Protein AF-A0A0X3BIP8-F1 (afdb_monomer_lite)

Structure (mmCIF, N/CA/C/O backbone):
data_AF-A0A0X3BIP8-F1
#
_entry.id   AF-A0A0X3BIP8-F1
#
loop_
_atom_site.group_PDB
_atom_site.id
_atom_site.type_symbol
_atom_site.label_atom_id
_atom_site.label_alt_id
_atom_site.label_comp_id
_atom_site.label_asym_id
_atom_site.label_entity_id
_atom_site.label_seq_id
_atom_site.pdbx_PDB_ins_code
_atom_site.Cartn_x
_atom_site.Cartn_y
_atom_site.Cartn_z
_atom_site.occupancy
_atom_site.B_iso_or_equiv
_atom_site.auth_seq_id
_atom_site.auth_comp_id
_atom_site.auth_asym_id
_atom_site.auth_atom_id
_atom_site.pdbx_PDB_model_num
ATOM 1 N N . MET A 1 1 ? -16.393 10.210 21.677 1.00 42.66 1 MET A N 1
ATOM 2 C CA . MET A 1 1 ? -16.132 9.920 20.254 1.00 42.66 1 MET A CA 1
ATOM 3 C C . MET A 1 1 ? -16.321 8.426 20.062 1.00 42.66 1 MET A C 1
ATOM 5 O O . MET A 1 1 ? -15.813 7.704 20.917 1.00 42.66 1 MET A O 1
ATOM 9 N N . PRO A 1 2 ? -17.080 7.950 19.059 1.00 45.56 2 PRO A N 1
ATOM 10 C CA . PRO A 1 2 ? -17.056 6.527 18.728 1.00 45.56 2 PRO A CA 1
ATOM 11 C C . PRO A 1 2 ? -15.597 6.154 18.430 1.00 45.56 2 PRO A C 1
ATOM 13 O O . PRO A 1 2 ? -14.874 6.984 17.878 1.00 45.56 2 PRO A O 1
ATOM 16 N N . GLY A 1 3 ? -15.139 4.988 18.892 1.00 55.47 3 GLY A N 1
ATOM 17 C CA . GLY A 1 3 ? -13.741 4.577 18.739 1.00 55.47 3 GLY A CA 1
ATOM 18 C C . GLY A 1 3 ? -13.331 4.658 17.271 1.00 55.47 3 GLY A C 1
ATOM 19 O O . GLY A 1 3 ? -14.002 4.076 16.425 1.00 55.47 3 GLY A O 1
ATOM 20 N N . SER A 1 4 ? -12.292 5.433 16.964 1.00 56.25 4 SER A N 1
ATOM 21 C CA . SER A 1 4 ? -11.763 5.532 15.606 1.00 56.25 4 SER A CA 1
ATOM 22 C C . SER A 1 4 ? -11.276 4.153 15.172 1.00 56.25 4 SER A C 1
ATOM 24 O O . SER A 1 4 ? -10.391 3.586 15.816 1.00 56.25 4 SER A O 1
ATOM 26 N N . THR A 1 5 ? -11.862 3.613 14.112 1.00 79.00 5 THR A N 1
ATOM 27 C CA . THR A 1 5 ? -11.443 2.351 13.503 1.00 79.00 5 THR A CA 1
ATOM 28 C C . THR A 1 5 ? -10.118 2.555 12.767 1.00 79.00 5 THR A C 1
ATOM 30 O O . THR A 1 5 ? -9.891 3.590 12.135 1.00 79.00 5 THR A O 1
ATOM 33 N N . ASN A 1 6 ? -9.202 1.594 12.865 1.00 86.81 6 ASN A N 1
ATOM 34 C CA . ASN A 1 6 ? -7.900 1.696 12.202 1.00 86.81 6 ASN A CA 1
ATOM 35 C C . ASN A 1 6 ? -7.994 1.131 10.785 1.00 86.81 6 ASN A C 1
ATOM 37 O O . ASN A 1 6 ? -8.583 0.071 10.579 1.00 86.81 6 ASN A O 1
ATOM 41 N N . ALA A 1 7 ? -7.377 1.820 9.827 1.00 89.38 7 ALA A N 1
ATOM 42 C CA . ALA A 1 7 ? -7.203 1.315 8.472 1.00 89.38 7 ALA A CA 1
ATOM 43 C C . ALA A 1 7 ? -5.718 1.299 8.103 1.00 89.38 7 ALA A 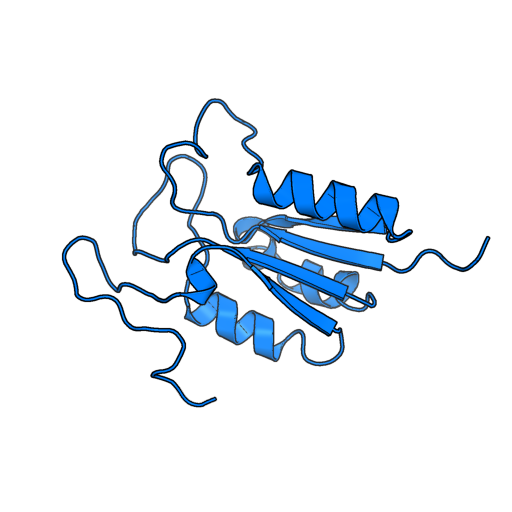C 1
ATOM 45 O O . ALA A 1 7 ? -4.985 2.200 8.497 1.00 89.38 7 ALA A O 1
ATOM 46 N N . LEU A 1 8 ? -5.266 0.311 7.336 1.00 90.94 8 LEU A N 1
ATOM 47 C CA . LEU A 1 8 ? -3.888 0.248 6.841 1.00 90.94 8 LEU A CA 1
ATOM 48 C C . LEU A 1 8 ? -3.868 0.340 5.318 1.00 90.94 8 LEU A C 1
ATOM 50 O O . LEU A 1 8 ? -4.507 -0.463 4.644 1.00 90.94 8 LEU A O 1
ATOM 54 N N . ILE A 1 9 ? -3.102 1.282 4.776 1.00 91.56 9 ILE A N 1
ATOM 55 C CA . ILE A 1 9 ? -2.826 1.369 3.344 1.00 91.56 9 ILE A CA 1
ATOM 56 C C . ILE A 1 9 ? -1.474 0.713 3.067 1.00 91.56 9 ILE A C 1
ATOM 58 O O . ILE A 1 9 ? -0.462 1.107 3.652 1.00 91.56 9 ILE A O 1
ATOM 62 N N . ILE A 1 10 ? -1.461 -0.266 2.164 1.00 90.50 10 ILE A N 1
ATOM 63 C CA . ILE A 1 10 ? -0.246 -0.912 1.663 1.00 90.50 10 ILE A CA 1
ATOM 64 C C . ILE A 1 10 ? 0.018 -0.394 0.248 1.00 90.50 10 ILE A C 1
ATOM 66 O O . ILE A 1 10 ? -0.726 -0.709 -0.684 1.00 90.50 10 ILE A O 1
ATOM 70 N N . ASP A 1 11 ? 1.079 0.391 0.081 1.00 88.94 11 ASP A N 1
ATOM 71 C CA . ASP A 1 11 ? 1.549 0.833 -1.232 1.00 88.94 11 ASP A CA 1
ATOM 72 C C . ASP A 1 11 ? 2.407 -0.265 -1.871 1.00 88.94 11 ASP A C 1
ATOM 74 O O . ASP A 1 11 ? 3.587 -0.437 -1.555 1.00 88.94 11 ASP A O 1
ATOM 78 N N . GLY A 1 12 ? 1.780 -1.045 -2.750 1.00 83.44 12 GLY A N 1
ATOM 79 C CA . GLY A 1 12 ? 2.415 -2.066 -3.585 1.00 83.44 12 GLY A CA 1
ATOM 80 C C . GLY A 1 12 ? 3.190 -1.497 -4.775 1.00 83.44 12 GLY A C 1
ATOM 81 O O . GLY A 1 12 ? 3.826 -2.265 -5.497 1.00 83.44 12 GLY A O 1
ATOM 82 N N . TYR A 1 13 ? 3.135 -0.174 -4.949 1.00 72.00 13 TYR A N 1
ATOM 83 C CA . TYR A 1 13 ? 3.518 0.627 -6.106 1.00 72.00 13 TYR A CA 1
ATOM 84 C C . TYR A 1 13 ? 2.748 0.337 -7.399 1.00 72.00 13 TYR A C 1
ATOM 86 O O . TYR A 1 13 ? 2.333 -0.785 -7.690 1.00 72.00 13 TYR A O 1
ATOM 94 N N . VAL A 1 14 ? 2.560 1.405 -8.185 1.00 69.00 14 VAL A N 1
ATOM 95 C CA . VAL A 1 14 ? 1.791 1.435 -9.436 1.00 69.00 14 VAL A CA 1
ATOM 96 C C . VAL A 1 14 ? 2.716 1.749 -10.610 1.00 69.00 14 VAL A C 1
ATOM 98 O O . VAL A 1 14 ? 3.360 2.796 -10.626 1.00 69.00 14 VAL A O 1
ATOM 101 N N . ASP A 1 15 ? 2.766 0.847 -11.592 1.00 59.75 15 ASP A N 1
ATOM 102 C CA . ASP A 1 15 ? 3.543 1.007 -12.825 1.00 59.75 15 ASP A CA 1
ATOM 103 C C . ASP A 1 15 ? 2.834 1.940 -13.822 1.00 59.75 15 ASP A C 1
ATOM 105 O O . ASP A 1 15 ? 2.286 1.512 -14.838 1.00 59.75 15 ASP A O 1
ATOM 109 N N . GLU A 1 16 ? 2.784 3.232 -13.492 1.00 62.00 16 GLU A N 1
ATOM 110 C CA . GLU A 1 16 ? 2.288 4.273 -14.392 1.00 62.00 16 GLU A CA 1
ATOM 111 C C . GLU A 1 16 ? 3.318 5.412 -14.510 1.00 62.00 16 GLU A C 1
ATOM 113 O O . GLU A 1 16 ? 3.758 5.958 -13.493 1.00 62.00 16 GLU A O 1
ATOM 118 N N . PRO A 1 17 ? 3.688 5.842 -15.734 1.00 52.97 17 PRO A N 1
ATOM 119 C CA . PRO A 1 17 ? 4.760 6.820 -15.962 1.00 52.97 17 PRO A CA 1
ATOM 120 C C . PRO A 1 17 ? 4.491 8.202 -15.343 1.00 52.97 17 PRO A C 1
ATOM 122 O O . PRO A 1 17 ? 5.425 8.964 -15.105 1.00 52.97 17 PRO A O 1
ATOM 125 N N . ALA A 1 18 ? 3.230 8.528 -15.044 1.00 54.81 18 ALA A N 1
ATOM 126 C CA . ALA A 1 18 ? 2.840 9.773 -14.378 1.00 54.81 18 ALA A CA 1
ATOM 127 C C . ALA A 1 18 ? 3.000 9.732 -12.843 1.00 54.81 18 ALA A C 1
ATOM 129 O O . ALA A 1 18 ? 2.883 10.765 -12.183 1.00 54.81 18 ALA A O 1
ATOM 130 N N . CYS A 1 19 ? 3.275 8.559 -12.266 1.00 52.84 19 CYS A N 1
ATOM 131 C CA . CYS A 1 19 ? 3.314 8.328 -10.823 1.00 52.84 19 CYS A CA 1
ATOM 132 C C . CYS A 1 19 ? 4.743 8.293 -10.229 1.00 52.84 19 CYS A C 1
ATOM 134 O O . CYS A 1 19 ? 4.883 7.915 -9.071 1.00 52.84 19 CYS A O 1
ATOM 136 N N . LEU A 1 20 ? 5.789 8.691 -10.980 1.00 50.75 20 LEU A N 1
ATOM 137 C CA . LEU A 1 20 ? 7.222 8.482 -10.649 1.00 50.75 20 LEU A CA 1
ATOM 138 C C . LEU A 1 20 ? 8.143 9.725 -10.753 1.00 50.75 20 LEU A C 1
ATOM 140 O O . LEU A 1 20 ? 9.314 9.611 -11.105 1.00 50.75 20 LEU A O 1
ATOM 144 N N . GLY A 1 21 ? 7.680 10.944 -10.509 1.00 51.50 21 GLY A N 1
ATOM 145 C CA . GLY A 1 21 ? 8.604 12.095 -10.471 1.00 51.50 21 GLY A CA 1
ATOM 146 C C . GLY A 1 21 ? 9.448 12.231 -9.171 1.00 51.50 21 GLY A C 1
ATOM 147 O O . GLY A 1 21 ? 9.761 11.260 -8.490 1.00 51.50 21 GLY A O 1
ATOM 148 N N . VAL A 1 22 ? 9.813 13.477 -8.814 1.00 38.78 22 VAL A N 1
ATOM 149 C CA . VAL A 1 22 ? 10.721 13.911 -7.709 1.00 38.78 22 VAL A CA 1
ATOM 150 C C . VAL A 1 22 ? 10.384 13.480 -6.254 1.00 38.78 22 VAL A C 1
ATOM 152 O O . VAL A 1 22 ? 9.522 14.059 -5.598 1.00 38.78 22 VAL A O 1
ATOM 155 N N . ALA A 1 23 ? 11.143 12.540 -5.690 1.00 43.75 23 ALA A N 1
ATOM 156 C CA . ALA A 1 23 ? 10.992 12.036 -4.316 1.00 43.75 23 ALA A CA 1
ATOM 157 C C . ALA A 1 23 ? 10.649 13.086 -3.218 1.00 43.75 23 ALA A C 1
ATOM 159 O O . ALA A 1 23 ? 11.184 14.200 -3.245 1.00 43.75 23 ALA A O 1
ATOM 160 N N . PRO A 1 24 ? 9.843 12.710 -2.197 1.00 56.78 24 PRO A N 1
ATOM 161 C CA . PRO A 1 24 ? 9.276 11.379 -1.940 1.00 56.78 24 PRO A CA 1
ATOM 162 C C . PRO A 1 24 ? 7.939 11.171 -2.676 1.00 56.78 24 PRO A C 1
ATOM 164 O O . PRO A 1 24 ? 6.966 11.884 -2.430 1.00 56.78 24 PRO A O 1
ATOM 167 N N . TYR A 1 25 ? 7.878 10.198 -3.590 1.00 67.56 25 TYR A N 1
ATOM 168 C CA . TYR A 1 25 ? 6.668 9.937 -4.372 1.00 67.56 25 TYR A CA 1
ATOM 169 C C . TYR A 1 25 ? 5.709 9.025 -3.617 1.00 67.56 25 TYR A C 1
ATOM 171 O O . TYR A 1 25 ? 6.022 7.875 -3.336 1.00 67.56 25 TYR A O 1
ATOM 179 N N . ILE A 1 26 ? 4.533 9.570 -3.310 1.00 78.06 26 ILE A N 1
ATOM 180 C CA . ILE A 1 26 ? 3.354 8.833 -2.855 1.00 78.06 26 ILE A CA 1
ATOM 181 C C . ILE A 1 26 ? 2.319 8.965 -3.970 1.00 78.06 26 ILE A C 1
ATOM 183 O O . ILE A 1 26 ? 2.029 10.088 -4.407 1.00 78.06 26 ILE A O 1
ATOM 187 N N . SER A 1 27 ? 1.790 7.840 -4.456 1.00 77.00 27 SER A N 1
ATOM 188 C CA . SER A 1 27 ? 0.860 7.849 -5.590 1.00 77.00 27 SER A CA 1
ATOM 189 C C . SER A 1 27 ? -0.414 8.660 -5.280 1.00 77.00 27 SER A C 1
ATOM 191 O O . SER A 1 27 ? -0.861 8.703 -4.127 1.00 77.00 27 SER A O 1
ATOM 193 N N . PRO A 1 28 ? -1.034 9.319 -6.282 1.00 83.50 28 PRO A N 1
ATOM 194 C CA . PRO A 1 28 ? -2.345 9.948 -6.115 1.00 83.50 28 PRO A CA 1
ATOM 195 C C . PRO A 1 28 ? -3.384 8.990 -5.524 1.00 83.50 28 PRO A C 1
ATOM 197 O O . PRO A 1 28 ? -4.063 9.369 -4.576 1.00 83.50 28 PRO A O 1
ATOM 200 N N . TYR A 1 29 ? -3.404 7.732 -5.977 1.00 85.88 29 TYR A N 1
ATOM 201 C CA . TYR A 1 29 ? -4.308 6.691 -5.483 1.00 85.88 29 TYR A CA 1
ATOM 202 C C . TYR A 1 29 ? -4.208 6.477 -3.967 1.00 85.88 29 TYR A C 1
ATOM 204 O O . TYR A 1 29 ? -5.222 6.444 -3.274 1.00 85.88 29 TYR A O 1
ATOM 212 N N . VAL A 1 30 ? -2.989 6.388 -3.420 1.00 88.62 30 VAL A N 1
ATOM 213 C CA . VAL A 1 30 ? -2.784 6.266 -1.967 1.00 88.62 30 VAL A CA 1
ATOM 214 C C . VAL A 1 30 ? -3.328 7.492 -1.230 1.00 88.62 30 VAL A C 1
ATOM 216 O O . VAL A 1 30 ? -3.984 7.350 -0.197 1.00 88.62 30 VAL A O 1
ATOM 219 N N . ARG A 1 31 ? -3.082 8.699 -1.756 1.00 88.75 31 ARG A N 1
ATOM 220 C CA . ARG A 1 31 ? -3.554 9.952 -1.140 1.00 88.75 31 ARG A CA 1
ATOM 221 C C . ARG A 1 31 ? -5.078 10.060 -1.159 1.00 88.75 31 ARG A C 1
ATOM 223 O O . ARG A 1 31 ? -5.664 10.474 -0.162 1.00 88.75 31 ARG A O 1
ATOM 230 N N . GLU A 1 32 ? -5.708 9.666 -2.259 1.00 90.19 32 GLU A N 1
ATOM 231 C CA . GLU A 1 32 ? -7.165 9.625 -2.404 1.00 90.19 32 GLU A CA 1
ATOM 232 C C . GLU A 1 32 ? -7.792 8.660 -1.396 1.00 90.19 32 GLU A C 1
ATOM 234 O O . GLU A 1 32 ? -8.699 9.043 -0.656 1.00 90.19 32 GLU A O 1
ATOM 239 N N . VAL A 1 33 ? -7.256 7.440 -1.289 1.00 91.00 33 VAL A N 1
ATOM 240 C CA . VAL A 1 33 ? -7.714 6.441 -0.312 1.00 91.00 33 VAL A CA 1
ATOM 241 C C . VAL A 1 33 ? -7.558 6.957 1.117 1.00 91.00 33 VAL A C 1
ATOM 243 O O . VAL A 1 33 ? -8.501 6.859 1.900 1.00 91.00 33 VAL A O 1
ATOM 246 N N . ALA A 1 34 ? -6.415 7.554 1.464 1.00 91.81 34 ALA A N 1
ATOM 247 C CA . ALA A 1 34 ? -6.204 8.137 2.789 1.00 91.81 34 ALA A CA 1
ATOM 248 C C . ALA A 1 34 ? -7.227 9.240 3.111 1.00 91.81 34 ALA A C 1
ATOM 250 O O . ALA A 1 34 ? -7.740 9.296 4.233 1.00 91.81 34 ALA A O 1
ATOM 251 N N . GLY A 1 35 ? -7.557 10.083 2.126 1.00 92.50 35 GLY A N 1
ATOM 252 C CA . GLY A 1 35 ? -8.587 11.113 2.248 1.00 92.50 35 GLY A CA 1
ATOM 253 C C . GLY A 1 35 ? -9.968 10.520 2.525 1.00 92.50 35 GLY A C 1
ATOM 254 O O . GLY A 1 35 ? -10.606 10.901 3.505 1.00 92.50 35 GLY A O 1
ATOM 255 N N . VAL A 1 36 ? -10.391 9.536 1.726 1.00 92.00 36 VAL A N 1
ATOM 256 C CA . VAL A 1 36 ? -11.685 8.851 1.897 1.00 92.00 36 VAL A CA 1
ATOM 257 C C . VAL A 1 36 ? -11.765 8.138 3.246 1.00 92.00 36 VAL A C 1
ATOM 259 O O . VAL A 1 36 ? -12.771 8.244 3.940 1.00 92.00 36 VAL A O 1
ATOM 262 N N . LEU A 1 37 ? -10.708 7.434 3.656 1.00 90.31 37 LEU A N 1
ATOM 263 C CA . LEU A 1 37 ? -10.661 6.760 4.956 1.00 90.31 37 LEU A CA 1
ATOM 264 C C . LEU A 1 37 ? -10.822 7.759 6.106 1.00 90.31 37 LEU A C 1
ATOM 266 O O . LEU A 1 37 ? -11.643 7.538 6.998 1.00 90.31 37 LEU A O 1
ATOM 270 N N . SER A 1 38 ? -10.103 8.880 6.040 1.00 91.62 38 SER A N 1
ATOM 271 C CA . SER A 1 38 ? -10.183 9.946 7.044 1.00 91.62 38 SER A CA 1
ATOM 272 C C . SER A 1 38 ? -11.577 10.579 7.095 1.00 91.62 38 SER A C 1
ATOM 274 O O . SER A 1 38 ? -12.132 10.756 8.177 1.00 91.62 38 SER A O 1
ATOM 276 N N . GLU A 1 39 ? -12.187 10.861 5.938 1.00 91.81 39 GLU A N 1
ATOM 277 C CA . GLU A 1 39 ? -13.561 11.381 5.841 1.00 91.81 39 GLU A CA 1
ATOM 278 C C . GLU A 1 39 ? -14.583 10.412 6.460 1.00 91.81 39 GLU A C 1
ATOM 280 O O . GLU A 1 39 ? -15.566 10.829 7.072 1.00 91.81 39 GLU A O 1
ATOM 285 N N . ARG A 1 40 ? -14.334 9.104 6.349 1.00 89.25 40 ARG A N 1
ATOM 286 C CA . ARG A 1 40 ? -15.182 8.043 6.909 1.00 89.25 40 ARG A CA 1
ATOM 287 C C . ARG A 1 40 ? -14.877 7.703 8.371 1.00 89.25 40 ARG A C 1
ATOM 289 O O . ARG A 1 40 ? -15.496 6.786 8.903 1.00 89.25 40 ARG A O 1
ATOM 296 N N . GLY A 1 41 ? -13.985 8.445 9.028 1.00 88.56 41 GLY A N 1
ATOM 297 C CA . GLY A 1 41 ? -13.678 8.289 10.453 1.00 88.56 41 GLY A CA 1
ATOM 298 C C . GLY A 1 41 ? -12.648 7.205 10.779 1.00 88.56 41 GLY A C 1
ATOM 299 O O . GLY A 1 41 ? -12.475 6.876 11.954 1.00 88.56 41 GLY A O 1
ATOM 300 N N . TYR A 1 42 ? -11.955 6.669 9.771 1.00 89.69 42 TYR A N 1
ATOM 301 C CA . TYR A 1 42 ? -10.820 5.779 9.989 1.00 89.69 42 TYR A CA 1
ATOM 302 C C . TYR A 1 42 ? -9.546 6.572 10.278 1.00 89.69 42 TYR A C 1
ATOM 304 O O . TYR A 1 42 ? -9.358 7.680 9.778 1.00 89.69 42 TYR A O 1
ATOM 312 N N . THR A 1 43 ? -8.631 5.967 11.035 1.00 90.38 43 THR A N 1
ATOM 313 C CA . THR A 1 43 ? -7.251 6.455 11.171 1.00 90.38 43 THR A CA 1
ATOM 314 C C . THR A 1 43 ? -6.346 5.666 10.219 1.00 90.38 43 THR A C 1
ATOM 316 O O . THR A 1 43 ? -6.067 4.498 10.505 1.00 90.38 43 THR A O 1
ATOM 319 N N . PRO A 1 44 ? -5.917 6.246 9.078 1.00 90.31 44 PRO A N 1
ATOM 320 C CA . PRO A 1 44 ? -5.098 5.537 8.102 1.00 90.31 44 PRO A CA 1
ATOM 321 C C . PRO A 1 44 ? -3.630 5.447 8.546 1.00 90.31 44 PRO A C 1
ATOM 323 O O . PRO A 1 44 ? -2.961 6.458 8.757 1.00 90.31 44 PRO A O 1
ATOM 326 N N . GLY A 1 45 ? -3.114 4.226 8.637 1.00 91.06 45 GLY A N 1
ATOM 327 C CA . GLY A 1 45 ? -1.689 3.914 8.597 1.00 91.06 45 GLY A CA 1
ATOM 328 C C . GLY A 1 45 ? -1.210 3.730 7.157 1.00 91.06 45 GLY A C 1
ATOM 329 O O . GLY A 1 45 ? -2.004 3.455 6.256 1.00 91.06 45 GLY A O 1
ATOM 330 N N . TYR A 1 46 ? 0.095 3.862 6.938 1.00 91.12 46 TYR A N 1
ATOM 331 C CA . TYR A 1 46 ? 0.713 3.735 5.622 1.00 91.12 46 TYR A CA 1
ATOM 332 C C . TYR A 1 46 ? 2.010 2.939 5.719 1.00 91.12 46 TYR A C 1
ATOM 334 O O . TYR A 1 46 ? 2.872 3.263 6.539 1.00 91.12 46 TYR A O 1
ATOM 342 N N . VAL A 1 47 ? 2.147 1.934 4.856 1.00 91.06 47 VAL A N 1
ATOM 343 C CA . VAL A 1 47 ? 3.373 1.149 4.679 1.00 91.06 47 VAL A CA 1
ATOM 344 C C . VAL A 1 47 ? 3.625 0.895 3.195 1.00 91.06 47 VAL A C 1
ATOM 346 O O . VAL A 1 47 ? 2.685 0.708 2.423 1.00 91.06 47 VAL A O 1
ATOM 349 N N . THR A 1 48 ? 4.890 0.860 2.783 1.00 89.56 48 THR A N 1
ATOM 350 C CA . THR A 1 48 ? 5.278 0.461 1.420 1.00 89.56 48 THR A CA 1
ATOM 351 C C . THR A 1 48 ? 5.577 -1.028 1.349 1.00 89.56 48 THR A C 1
ATOM 353 O O . THR A 1 48 ? 5.949 -1.647 2.347 1.00 89.56 48 THR A O 1
ATOM 356 N N . ILE A 1 49 ? 5.497 -1.617 0.158 1.00 86.81 49 ILE A N 1
ATOM 357 C CA . ILE A 1 49 ? 5.875 -3.020 -0.035 1.00 86.81 49 ILE A CA 1
ATOM 358 C C . ILE A 1 49 ? 7.334 -3.293 0.338 1.00 86.81 49 ILE A C 1
ATOM 360 O O . ILE A 1 49 ? 7.638 -4.354 0.874 1.00 86.81 49 ILE A O 1
ATOM 364 N N . ASP A 1 50 ? 8.236 -2.331 0.131 1.00 86.12 50 ASP A N 1
ATOM 365 C CA . ASP A 1 50 ? 9.632 -2.467 0.547 1.00 86.12 50 ASP A CA 1
ATOM 366 C C . ASP A 1 50 ? 9.760 -2.534 2.081 1.00 86.12 50 ASP A C 1
ATOM 368 O O . ASP A 1 50 ? 10.519 -3.354 2.600 1.00 86.12 50 ASP A O 1
ATOM 372 N N . GLN A 1 51 ? 8.976 -1.737 2.817 1.00 89.31 51 GLN A N 1
ATOM 373 C CA . GLN A 1 51 ? 8.916 -1.803 4.282 1.00 89.31 51 GLN A CA 1
ATOM 374 C C . GLN A 1 51 ? 8.322 -3.126 4.760 1.00 89.31 51 GLN A C 1
ATOM 376 O O . GLN A 1 51 ? 8.882 -3.752 5.652 1.00 89.31 51 GLN A O 1
ATOM 381 N N . VAL A 1 52 ? 7.240 -3.586 4.132 1.00 88.88 52 VAL A N 1
ATOM 382 C CA . VAL A 1 52 ? 6.609 -4.877 4.441 1.00 88.88 52 VAL A CA 1
ATOM 383 C C . VAL A 1 52 ? 7.555 -6.046 4.161 1.00 88.88 52 VAL A C 1
ATOM 385 O O . VAL A 1 52 ? 7.596 -7.004 4.927 1.00 88.88 52 VAL A O 1
ATOM 388 N N . ARG A 1 53 ? 8.360 -5.968 3.098 1.00 86.88 53 ARG A N 1
ATOM 389 C CA . ARG A 1 53 ? 9.389 -6.969 2.789 1.00 86.88 53 ARG A CA 1
ATOM 390 C C . ARG A 1 53 ? 10.499 -6.985 3.839 1.00 86.88 53 ARG A C 1
ATOM 392 O O . ARG A 1 53 ? 11.005 -8.054 4.167 1.00 86.88 53 ARG A O 1
ATOM 399 N N . SER A 1 54 ? 10.882 -5.812 4.346 1.00 90.12 54 SER A N 1
ATOM 400 C CA . SER A 1 54 ? 11.887 -5.687 5.406 1.00 90.12 54 SER A CA 1
ATOM 401 C C . SER A 1 54 ? 11.363 -6.134 6.770 1.00 90.12 54 SER A C 1
ATOM 403 O O . SER A 1 54 ? 12.128 -6.692 7.553 1.00 90.12 54 SER A O 1
ATOM 405 N N . ASP A 1 55 ? 10.094 -5.865 7.066 1.00 89.62 55 ASP A N 1
ATOM 406 C CA . ASP A 1 55 ? 9.444 -6.217 8.324 1.00 89.62 55 ASP A CA 1
ATOM 407 C C . ASP A 1 55 ? 7.961 -6.580 8.103 1.00 89.62 55 ASP A C 1
ATOM 409 O O . ASP A 1 55 ? 7.071 -5.722 8.168 1.00 89.62 55 ASP A O 1
ATOM 413 N N . PRO A 1 56 ? 7.658 -7.873 7.878 1.00 85.19 56 PRO A N 1
ATOM 414 C CA . PRO A 1 56 ? 6.285 -8.345 7.707 1.00 85.19 56 PRO A CA 1
ATOM 415 C C . PRO A 1 56 ? 5.395 -8.133 8.942 1.00 85.19 56 PRO A C 1
ATOM 417 O O . PRO A 1 56 ? 4.165 -8.151 8.826 1.00 85.19 56 PRO A O 1
ATOM 420 N N . ALA A 1 57 ? 5.979 -7.917 10.129 1.00 84.50 57 ALA A N 1
ATOM 421 C CA . ALA A 1 57 ? 5.214 -7.696 11.353 1.00 84.50 57 ALA A CA 1
ATOM 422 C C . ALA A 1 57 ? 4.443 -6.368 11.328 1.00 84.50 57 ALA A C 1
ATOM 424 O O . ALA A 1 57 ? 3.438 -6.244 12.030 1.00 84.50 57 ALA A O 1
ATOM 425 N N . LEU A 1 58 ? 4.838 -5.413 10.476 1.00 83.62 58 LEU A N 1
ATOM 426 C CA . LEU A 1 58 ? 4.106 -4.162 10.255 1.00 83.62 58 LEU A CA 1
ATOM 427 C C . LEU A 1 58 ? 2.658 -4.423 9.827 1.00 83.62 58 LEU A C 1
ATOM 429 O O . LEU A 1 58 ? 1.731 -3.794 10.335 1.00 83.62 58 LEU A O 1
ATOM 433 N N . VAL A 1 59 ? 2.451 -5.415 8.959 1.00 80.50 59 VAL A N 1
ATOM 434 C CA . VAL A 1 59 ? 1.120 -5.799 8.474 1.00 80.50 59 VAL A CA 1
ATOM 435 C C . VAL A 1 59 ? 0.379 -6.645 9.508 1.00 80.50 59 VAL A C 1
ATOM 437 O O . VAL A 1 59 ? -0.812 -6.448 9.709 1.00 80.50 59 VAL A O 1
ATOM 440 N N . ALA A 1 60 ? 1.064 -7.536 10.228 1.00 69.44 60 ALA A N 1
ATOM 441 C CA . ALA A 1 60 ? 0.432 -8.358 11.266 1.00 69.44 60 ALA A CA 1
ATOM 442 C C . ALA A 1 60 ? -0.007 -7.543 12.503 1.00 69.44 60 ALA A C 1
ATOM 444 O O . ALA A 1 60 ? -1.003 -7.870 13.147 1.00 69.44 60 ALA A O 1
ATOM 445 N N . GLY A 1 61 ? 0.735 -6.485 12.845 1.00 65.06 61 GLY A N 1
ATOM 446 C CA . GLY A 1 61 ? 0.456 -5.610 13.985 1.00 65.06 61 GLY A CA 1
ATOM 447 C C . GLY A 1 61 ? -0.562 -4.511 13.678 1.00 65.06 61 GLY A C 1
ATOM 448 O O . GLY A 1 61 ? -1.463 -4.280 14.482 1.00 65.06 61 GLY A O 1
ATOM 449 N N . GLN A 1 62 ? -0.449 -3.849 12.518 1.00 59.75 62 GLN A N 1
ATOM 450 C CA . GLN A 1 62 ? -1.358 -2.763 12.113 1.00 59.75 62 GLN A CA 1
ATOM 451 C C . GLN A 1 62 ? -2.576 -3.254 11.318 1.00 59.75 62 GLN A C 1
ATOM 453 O O . GLN A 1 62 ? -3.635 -2.635 11.376 1.00 59.75 62 GLN A O 1
ATOM 458 N N . GLY A 1 63 ? -2.460 -4.388 10.622 1.00 55.91 63 GLY A N 1
ATOM 459 C CA . GLY A 1 63 ? -3.543 -5.039 9.877 1.00 55.91 63 GLY A CA 1
ATOM 460 C C . GLY A 1 63 ? -4.521 -5.826 10.750 1.00 55.91 63 GLY A C 1
ATOM 461 O O . GLY A 1 63 ? -5.443 -6.428 10.227 1.00 55.91 63 GLY A O 1
ATOM 462 N N . ARG A 1 64 ? -4.375 -5.791 12.081 1.00 55.66 64 ARG A N 1
ATOM 463 C CA . ARG A 1 64 ? -5.465 -6.142 13.010 1.00 55.66 64 ARG A CA 1
ATOM 464 C C . ARG A 1 64 ? -6.556 -5.066 13.097 1.00 55.66 64 ARG A C 1
ATOM 466 O O . ARG A 1 64 ? -7.512 -5.242 13.845 1.00 55.66 64 ARG A O 1
ATOM 473 N N . GLY A 1 65 ? -6.383 -3.943 12.395 1.00 60.25 65 GLY A N 1
ATOM 474 C CA . GLY A 1 65 ? -7.440 -2.957 12.191 1.00 60.25 65 GLY A CA 1
ATOM 475 C C . GLY A 1 65 ? -8.595 -3.512 11.355 1.00 60.25 65 GLY A C 1
ATOM 476 O O . GLY A 1 65 ? -8.503 -4.583 10.765 1.00 60.25 65 GLY A O 1
ATOM 477 N N . ASP A 1 66 ? -9.690 -2.766 11.286 1.00 68.69 66 ASP A N 1
ATOM 478 C CA . ASP A 1 66 ? -10.934 -3.217 10.653 1.00 68.69 66 ASP A CA 1
ATOM 479 C C . ASP A 1 66 ? -10.828 -3.323 9.122 1.00 68.69 66 ASP A C 1
ATOM 481 O O . ASP A 1 66 ? -11.585 -4.071 8.492 1.00 68.69 66 ASP A O 1
ATOM 485 N N . LEU A 1 67 ? -9.892 -2.576 8.521 1.00 84.25 67 LEU A N 1
ATOM 486 C CA . LEU A 1 67 ? -9.762 -2.437 7.074 1.00 84.25 67 LEU A CA 1
ATOM 487 C C . LEU A 1 67 ? -8.300 -2.354 6.617 1.00 84.25 67 LEU A C 1
ATOM 489 O O . LEU A 1 67 ? -7.518 -1.543 7.111 1.00 84.25 67 LEU A O 1
ATOM 493 N N . VAL A 1 68 ? -7.946 -3.128 5.595 1.00 88.44 68 VAL A N 1
ATOM 494 C CA . VAL A 1 68 ? -6.674 -3.006 4.874 1.00 88.44 68 VAL A CA 1
ATOM 495 C C . VAL A 1 68 ? -6.950 -2.717 3.403 1.00 88.44 68 VAL A C 1
ATOM 497 O O . VAL A 1 68 ? -7.786 -3.368 2.781 1.00 88.44 68 VAL A O 1
ATOM 500 N N . VAL A 1 69 ? -6.251 -1.735 2.837 1.00 89.31 69 VAL A N 1
ATOM 501 C CA . VAL A 1 69 ? -6.355 -1.357 1.424 1.00 89.31 69 VAL A CA 1
ATOM 502 C C . VAL A 1 69 ? -4.981 -1.462 0.779 1.00 89.31 69 VAL A C 1
ATOM 504 O O . VAL A 1 69 ? -4.082 -0.686 1.093 1.00 89.31 69 VAL A O 1
ATOM 507 N N . MET A 1 70 ? -4.811 -2.408 -0.140 1.00 88.62 70 MET A N 1
ATOM 508 C CA . MET A 1 70 ? -3.595 -2.518 -0.943 1.00 88.62 70 MET A CA 1
ATOM 509 C C . MET A 1 70 ? -3.798 -1.845 -2.298 1.00 88.62 70 MET A C 1
ATOM 511 O O . MET A 1 70 ? -4.756 -2.152 -3.005 1.00 88.62 70 MET A O 1
ATOM 515 N N . ILE A 1 71 ? -2.880 -0.958 -2.676 1.00 87.06 71 ILE A N 1
ATOM 516 C CA . ILE A 1 71 ? -2.857 -0.313 -3.992 1.00 87.06 71 ILE A CA 1
ATOM 517 C C . ILE A 1 71 ? -1.636 -0.818 -4.755 1.00 87.06 71 ILE A C 1
ATOM 519 O O . ILE A 1 71 ? -0.514 -0.621 -4.297 1.00 87.06 71 ILE A O 1
ATOM 523 N N . ALA A 1 72 ? -1.840 -1.471 -5.901 1.00 81.62 72 ALA A N 1
ATOM 524 C CA . ALA A 1 72 ? -0.742 -1.964 -6.735 1.00 81.62 72 ALA A CA 1
ATOM 525 C C . ALA A 1 72 ? -1.046 -1.865 -8.241 1.00 81.62 72 ALA A C 1
ATOM 527 O O . ALA A 1 72 ? -2.196 -1.929 -8.685 1.00 81.62 72 ALA A O 1
ATOM 528 N N . GLY A 1 73 ? 0.008 -1.686 -9.036 1.00 72.56 73 GLY A N 1
ATOM 529 C CA . GLY A 1 73 ? -0.041 -1.625 -10.498 1.00 72.56 73 GLY A CA 1
ATOM 530 C C . GLY A 1 73 ? -0.038 -2.989 -11.175 1.00 72.56 73 GLY A C 1
ATOM 531 O O . GLY A 1 73 ? 0.060 -4.025 -10.523 1.00 72.56 73 GLY A O 1
ATOM 532 N N . LEU A 1 74 ? -0.102 -2.976 -12.509 1.00 65.00 74 LEU A N 1
ATOM 533 C CA . LEU A 1 74 ? 0.178 -4.151 -13.329 1.00 65.00 74 LEU A CA 1
ATOM 534 C C . LEU A 1 74 ? 1.624 -4.540 -13.062 1.00 65.00 74 LEU A C 1
ATOM 536 O O . LEU A 1 74 ? 2.547 -3.768 -13.306 1.00 65.00 74 LEU A O 1
ATOM 540 N N . THR A 1 75 ? 1.817 -5.717 -12.489 1.00 56.34 75 THR A N 1
ATOM 541 C CA . THR A 1 75 ? 3.152 -6.141 -12.100 1.00 56.34 75 THR A CA 1
ATOM 542 C C . THR A 1 75 ? 3.862 -6.634 -13.350 1.00 56.34 75 THR A C 1
ATOM 544 O O . THR A 1 75 ? 3.448 -7.624 -13.941 1.00 56.34 75 THR A O 1
ATOM 547 N N . VAL A 1 76 ? 4.898 -5.917 -13.784 1.00 50.41 76 VAL A N 1
ATOM 548 C CA . VAL A 1 76 ? 5.908 -6.424 -14.718 1.00 50.41 76 VAL A CA 1
ATOM 549 C C . VAL A 1 76 ? 7.243 -6.494 -13.979 1.00 50.41 76 VAL A C 1
ATOM 551 O O . VAL A 1 76 ? 7.584 -5.581 -13.222 1.00 50.41 76 VAL A O 1
ATOM 554 N N . PRO A 1 77 ? 8.008 -7.586 -14.112 1.00 50.28 77 PRO A N 1
ATOM 555 C CA . PRO A 1 77 ? 9.319 -7.663 -13.492 1.00 50.28 77 PRO A CA 1
ATOM 556 C C . PRO A 1 77 ? 10.253 -6.609 -14.092 1.00 50.28 77 PRO A C 1
ATOM 558 O O . PRO A 1 77 ? 10.562 -6.622 -15.281 1.00 50.28 77 PRO A O 1
ATOM 561 N N . GLY A 1 78 ? 10.716 -5.702 -13.235 1.00 52.25 78 GLY A N 1
ATOM 562 C CA . GLY A 1 78 ? 11.626 -4.618 -13.577 1.00 52.25 78 GLY A CA 1
ATOM 563 C C . GLY A 1 78 ? 12.101 -3.877 -12.328 1.00 52.25 78 GLY A C 1
ATOM 564 O O . GLY A 1 78 ? 11.494 -3.977 -11.259 1.00 52.25 78 GLY A O 1
ATOM 565 N N . THR A 1 79 ? 13.218 -3.161 -12.452 1.00 52.72 79 THR A N 1
ATOM 566 C CA . THR A 1 79 ? 13.736 -2.270 -11.405 1.00 52.72 79 THR A CA 1
ATOM 567 C C . THR A 1 79 ? 13.254 -0.859 -11.706 1.00 52.72 79 THR A C 1
ATOM 569 O O . THR A 1 79 ? 13.591 -0.313 -12.756 1.00 52.72 79 THR A O 1
ATOM 572 N N . TYR A 1 80 ? 12.487 -0.265 -10.794 1.00 61.84 80 TYR A N 1
ATOM 573 C CA . TYR A 1 80 ? 11.975 1.094 -10.943 1.00 61.84 80 TYR A CA 1
ATOM 574 C C . TYR A 1 80 ? 12.853 2.073 -10.167 1.00 61.84 80 TYR A C 1
ATOM 576 O O . TYR A 1 80 ? 13.516 1.710 -9.191 1.00 61.84 80 TYR A O 1
ATOM 584 N N . ILE A 1 81 ? 12.874 3.332 -10.606 1.00 53.72 81 ILE A N 1
ATOM 585 C CA . ILE A 1 81 ? 13.568 4.403 -9.889 1.00 53.72 81 ILE A CA 1
ATOM 586 C C . ILE A 1 81 ? 12.815 4.631 -8.571 1.00 53.72 81 ILE A C 1
ATOM 588 O O . ILE A 1 81 ? 11.790 5.302 -8.553 1.00 53.72 81 ILE A O 1
ATOM 592 N N . GLY A 1 82 ? 13.308 4.044 -7.476 1.00 58.50 82 GLY A N 1
ATOM 593 C CA . GLY A 1 82 ? 12.790 4.273 -6.121 1.00 58.50 82 GLY A CA 1
ATOM 594 C C . GLY A 1 82 ? 12.267 3.049 -5.364 1.00 58.50 82 GLY A C 1
ATOM 595 O O . GLY A 1 82 ? 11.981 3.193 -4.182 1.00 58.50 82 GLY A O 1
ATOM 596 N N . GLY A 1 83 ? 12.184 1.863 -5.980 1.00 65.56 83 GLY A N 1
ATOM 597 C CA . GLY A 1 83 ? 11.718 0.644 -5.302 1.00 65.56 83 GLY A CA 1
ATOM 598 C C . GLY A 1 83 ? 11.384 -0.495 -6.265 1.00 65.56 83 GLY A C 1
ATOM 599 O O . GLY A 1 83 ? 11.511 -0.353 -7.485 1.00 65.56 83 GLY A O 1
ATOM 600 N N . LYS A 1 84 ? 10.958 -1.643 -5.725 1.00 74.56 84 LYS A N 1
ATOM 601 C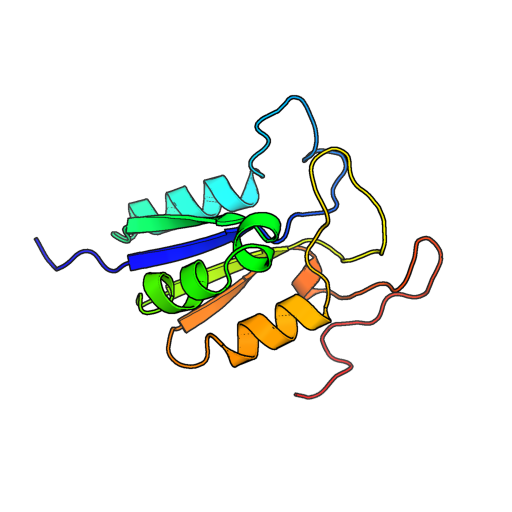 CA . LYS A 1 84 ? 10.479 -2.784 -6.524 1.00 74.56 84 LYS A CA 1
ATOM 602 C C . LYS A 1 84 ? 8.983 -2.995 -6.265 1.00 74.56 84 LYS A C 1
ATOM 604 O O . LYS A 1 84 ? 8.645 -3.337 -5.128 1.00 74.56 84 LYS A O 1
ATOM 6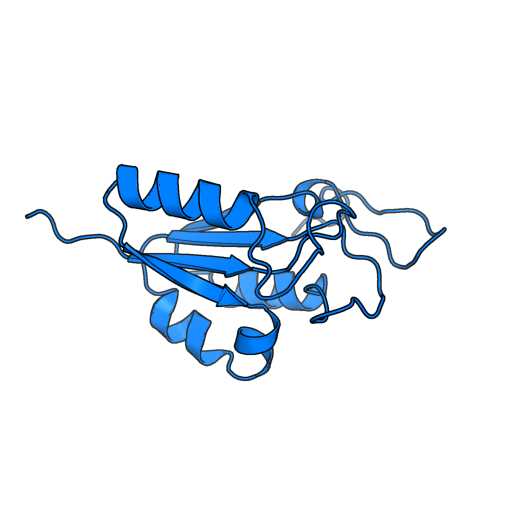09 N N . PRO A 1 85 ? 8.109 -2.851 -7.286 1.00 77.56 85 PRO A N 1
ATOM 610 C CA . PRO A 1 85 ? 6.688 -3.143 -7.146 1.00 77.56 85 PRO A CA 1
ATOM 611 C C . PRO A 1 85 ? 6.444 -4.534 -6.572 1.00 77.56 85 PRO A C 1
ATOM 613 O O . PRO A 1 85 ? 7.241 -5.457 -6.783 1.00 77.56 85 PRO A O 1
ATOM 616 N N . ALA A 1 86 ? 5.338 -4.668 -5.845 1.00 79.31 86 ALA A N 1
ATOM 617 C CA . ALA A 1 86 ? 4.924 -5.930 -5.255 1.00 79.31 86 ALA A CA 1
ATOM 618 C C . ALA A 1 86 ? 4.834 -7.011 -6.328 1.00 79.31 86 ALA A C 1
ATOM 620 O O . ALA A 1 86 ? 4.334 -6.779 -7.414 1.00 79.31 86 ALA A O 1
ATOM 621 N N . THR A 1 87 ? 5.312 -8.209 -6.046 1.00 79.56 87 THR A N 1
ATOM 622 C CA . THR A 1 87 ? 5.130 -9.363 -6.926 1.00 79.56 87 THR A CA 1
ATOM 623 C C . THR A 1 87 ? 3.771 -10.012 -6.679 1.00 79.56 87 THR A C 1
ATOM 625 O O . THR A 1 87 ? 3.195 -9.883 -5.597 1.00 79.56 87 THR A O 1
ATOM 628 N N . LEU A 1 88 ? 3.270 -10.780 -7.653 1.00 75.94 88 LEU A N 1
ATOM 629 C CA . LEU A 1 88 ? 2.040 -11.559 -7.476 1.00 75.94 88 LEU A CA 1
ATOM 630 C C . LEU A 1 88 ? 2.122 -12.490 -6.253 1.00 75.94 88 LEU A C 1
ATOM 632 O O . LEU A 1 88 ? 1.169 -12.586 -5.483 1.00 75.94 88 LEU A O 1
ATOM 636 N N . THR A 1 89 ? 3.278 -13.119 -6.031 1.00 79.56 89 THR A N 1
ATOM 637 C CA . THR A 1 89 ? 3.522 -13.972 -4.862 1.00 79.56 89 THR A CA 1
ATOM 638 C C . THR A 1 89 ? 3.420 -13.192 -3.551 1.00 79.56 89 THR A C 1
ATOM 640 O O . THR A 1 89 ? 2.798 -13.676 -2.610 1.00 79.56 89 THR A O 1
ATOM 643 N N . GLU A 1 90 ? 3.982 -11.980 -3.477 1.00 83.38 90 GLU A N 1
ATOM 644 C CA . GLU A 1 90 ? 3.874 -11.125 -2.283 1.00 83.38 90 GLU A CA 1
ATOM 645 C C . GLU A 1 90 ? 2.419 -10.713 -2.024 1.00 83.38 90 GLU A C 1
ATOM 647 O O . GLU A 1 90 ? 1.963 -10.766 -0.884 1.00 83.38 90 GLU A O 1
ATOM 652 N N . ILE A 1 91 ? 1.656 -10.387 -3.072 1.00 82.12 91 ILE A N 1
ATOM 653 C CA . ILE A 1 91 ? 0.223 -10.073 -2.958 1.00 82.12 91 ILE A CA 1
ATOM 654 C C . ILE A 1 91 ? -0.561 -11.284 -2.423 1.00 82.12 91 ILE A C 1
ATOM 656 O O . ILE A 1 91 ? -1.378 -11.142 -1.514 1.00 82.12 91 ILE A O 1
ATOM 660 N N . GLN A 1 92 ? -0.290 -12.493 -2.926 1.00 81.62 92 GLN A N 1
ATOM 661 C CA . GLN A 1 92 ? -0.928 -13.730 -2.452 1.00 81.62 92 GLN A CA 1
ATOM 662 C C . GLN A 1 92 ? -0.565 -14.062 -0.995 1.00 81.62 92 GLN A C 1
ATOM 664 O O . GLN A 1 92 ? -1.421 -14.485 -0.209 1.00 81.62 92 GLN A O 1
ATOM 669 N N . GLN A 1 93 ? 0.698 -13.860 -0.616 1.00 83.62 93 GLN A N 1
ATOM 670 C CA . GLN A 1 93 ? 1.165 -14.038 0.759 1.00 83.62 93 GLN A CA 1
ATOM 671 C C . GLN A 1 93 ? 0.488 -13.044 1.703 1.00 83.62 93 GLN A C 1
ATOM 673 O O . GLN A 1 93 ? 0.001 -13.448 2.759 1.00 83.62 93 GLN A O 1
ATOM 678 N N . LEU A 1 94 ? 0.376 -11.777 1.295 1.00 82.50 94 LEU A N 1
ATOM 679 C CA . LEU A 1 94 ? -0.352 -10.755 2.044 1.00 82.50 94 LEU A CA 1
ATOM 680 C C . LEU A 1 94 ? -1.830 -11.108 2.193 1.00 82.50 94 LEU A C 1
ATOM 682 O O . LEU A 1 94 ? -2.342 -11.052 3.305 1.00 82.50 94 LEU A O 1
ATOM 686 N N . GLY A 1 95 ? -2.493 -11.570 1.130 1.00 77.50 95 GLY A N 1
ATOM 687 C CA . GLY A 1 95 ? -3.879 -12.047 1.209 1.00 77.50 95 GLY A CA 1
ATOM 688 C C . GLY A 1 95 ? -4.059 -13.228 2.171 1.00 77.50 95 GLY A C 1
ATOM 689 O O . GLY A 1 95 ? -5.087 -13.350 2.831 1.00 77.50 95 GLY A O 1
ATOM 690 N N . THR A 1 96 ? -3.042 -14.082 2.314 1.00 78.75 96 THR A N 1
ATOM 691 C CA . THR A 1 96 ? -3.063 -15.183 3.292 1.00 78.75 96 THR A CA 1
ATOM 692 C C . THR A 1 96 ? -2.847 -14.692 4.724 1.00 78.75 96 THR A C 1
ATOM 694 O O . THR A 1 96 ? -3.435 -15.250 5.649 1.00 78.75 96 THR A O 1
ATOM 697 N N . LEU A 1 97 ? -2.020 -13.664 4.908 1.00 78.06 97 LEU A N 1
ATOM 698 C CA . LEU A 1 97 ? -1.700 -13.072 6.207 1.00 78.06 97 LEU A CA 1
ATOM 699 C C . LEU A 1 97 ? -2.836 -12.175 6.732 1.00 78.06 97 LEU A C 1
ATOM 701 O O . LEU A 1 97 ? -3.065 -12.106 7.934 1.00 78.06 97 LEU A O 1
ATOM 705 N N . LEU A 1 98 ? -3.588 -11.548 5.828 1.00 76.75 98 LEU A N 1
ATOM 706 C CA . LEU A 1 98 ? -4.680 -10.609 6.097 1.00 76.75 98 LEU A CA 1
ATOM 707 C C . LEU A 1 98 ? -6.072 -11.270 6.096 1.00 76.75 98 LEU A C 1
ATOM 709 O O . LEU A 1 98 ? -7.048 -10.681 5.644 1.00 76.75 98 LEU A O 1
ATOM 713 N N . ARG A 1 99 ? -6.187 -12.506 6.597 1.00 65.38 99 ARG A N 1
ATOM 714 C CA . ARG A 1 99 ? -7.461 -13.259 6.583 1.00 65.38 99 ARG A CA 1
ATOM 715 C C . ARG A 1 99 ? -8.521 -12.760 7.567 1.00 65.38 99 ARG A C 1
ATOM 717 O O . ARG A 1 99 ? -9.699 -13.020 7.349 1.00 65.38 99 ARG A O 1
ATOM 724 N N . GLU A 1 100 ? -8.110 -12.126 8.660 1.00 67.81 100 GLU A N 1
ATOM 725 C CA . GLU A 1 100 ? -9.018 -11.601 9.689 1.00 67.81 100 GLU A CA 1
ATOM 726 C C . GLU A 1 100 ? -9.608 -10.215 9.354 1.00 67.81 100 GLU A C 1
ATOM 728 O O . GLU A 1 100 ? -10.821 -10.057 9.504 1.00 67.81 100 GLU A O 1
ATOM 733 N N . PRO A 1 101 ? -8.827 -9.212 8.900 1.00 70.38 101 PRO A N 1
ATOM 734 C CA . PRO A 1 101 ? -9.375 -7.903 8.543 1.00 70.38 101 PRO A CA 1
ATOM 735 C C . PRO A 1 101 ? -10.133 -7.919 7.211 1.00 70.38 101 PRO A C 1
ATOM 737 O O . PRO A 1 101 ? -9.838 -8.701 6.302 1.00 70.38 101 PRO A O 1
ATOM 740 N N . THR A 1 102 ? -11.054 -6.965 7.037 1.00 78.19 102 THR A N 1
ATOM 741 C CA . THR A 1 102 ? -11.621 -6.701 5.708 1.00 78.19 102 THR A CA 1
ATOM 742 C C . THR A 1 102 ? -10.505 -6.172 4.812 1.00 78.19 102 THR A C 1
ATOM 744 O O . THR A 1 102 ? -9.910 -5.143 5.119 1.00 78.19 102 THR A O 1
ATOM 747 N N . THR A 1 103 ? -10.213 -6.852 3.704 1.00 77.81 103 THR A N 1
ATOM 748 C CA . THR A 1 103 ? -9.124 -6.460 2.798 1.00 77.81 103 THR A CA 1
ATOM 749 C C . THR A 1 103 ? -9.668 -6.097 1.423 1.00 77.81 103 THR A C 1
ATOM 751 O O . THR A 1 103 ? -10.409 -6.869 0.816 1.00 77.81 103 THR A O 1
ATOM 754 N N . ALA A 1 104 ? -9.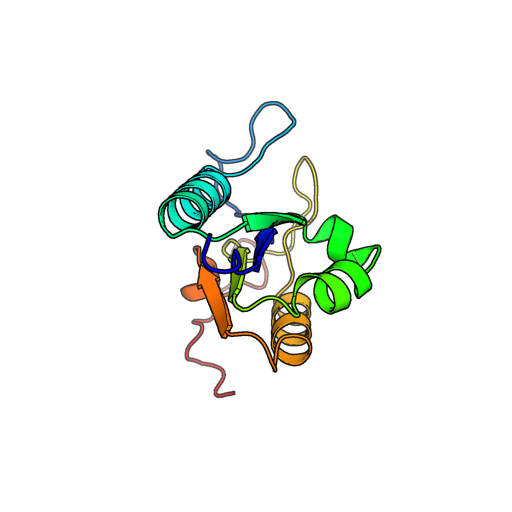282 -4.925 0.921 1.00 81.62 104 ALA A N 1
ATOM 755 C CA . ALA A 1 104 ? -9.582 -4.453 -0.424 1.00 81.62 104 ALA A CA 1
ATOM 756 C C . ALA A 1 104 ? -8.289 -4.295 -1.237 1.00 81.62 104 ALA A C 1
ATOM 758 O O . ALA A 1 104 ? -7.274 -3.827 -0.721 1.00 81.62 104 ALA A O 1
ATOM 759 N N . ILE A 1 105 ? -8.336 -4.660 -2.520 1.00 78.00 105 ILE A N 1
ATOM 760 C CA . ILE A 1 105 ? -7.231 -4.471 -3.467 1.00 78.00 105 ILE A CA 1
ATOM 761 C C . ILE A 1 105 ? -7.707 -3.524 -4.568 1.00 78.00 105 ILE A C 1
ATOM 763 O O . ILE A 1 105 ? -8.765 -3.739 -5.160 1.00 78.00 105 ILE A O 1
ATOM 767 N N . GLY A 1 106 ? -6.931 -2.475 -4.828 1.00 75.06 106 GLY A N 1
ATOM 768 C CA . GLY A 1 106 ? -7.195 -1.472 -5.856 1.00 75.06 106 GLY A CA 1
ATOM 769 C C . GLY A 1 106 ? -5.993 -1.228 -6.769 1.00 75.06 106 GLY A C 1
ATOM 770 O O . GLY A 1 106 ? -4.878 -1.680 -6.508 1.00 75.06 106 GLY A O 1
ATOM 771 N N . GLY A 1 107 ? -6.234 -0.477 -7.844 1.00 71.56 107 GLY A N 1
ATOM 772 C CA . GLY A 1 107 ? -5.247 -0.195 -8.889 1.00 71.56 107 GLY A CA 1
ATOM 773 C C . GLY A 1 107 ? -5.249 -1.219 -10.037 1.00 71.56 107 GLY A C 1
ATOM 774 O O . GLY A 1 107 ? -6.046 -2.164 -10.029 1.00 71.56 107 GLY A O 1
ATOM 775 N N . PRO A 1 108 ? -4.378 -1.034 -11.049 1.00 64.81 108 PRO A N 1
ATOM 776 C CA . PRO A 1 108 ? -4.344 -1.872 -12.251 1.00 64.81 108 PRO A CA 1
ATOM 777 C C . PRO A 1 108 ? -4.136 -3.376 -11.998 1.00 64.81 108 PRO A C 1
ATOM 779 O O . PRO A 1 108 ? -4.523 -4.186 -12.840 1.00 64.81 108 PRO A O 1
ATOM 782 N N . ILE A 1 109 ? -3.597 -3.770 -10.837 1.00 64.38 109 ILE A N 1
ATOM 783 C CA . ILE A 1 109 ? -3.435 -5.181 -10.448 1.00 64.38 109 ILE A CA 1
ATOM 784 C C . ILE A 1 109 ? -4.756 -5.967 -10.453 1.00 64.38 109 ILE A C 1
ATOM 786 O O . ILE A 1 109 ? -4.762 -7.167 -10.714 1.00 64.38 109 ILE A O 1
ATOM 790 N N . ALA A 1 110 ? -5.891 -5.297 -10.216 1.00 59.41 110 ALA A N 1
ATOM 791 C CA . ALA A 1 110 ? -7.209 -5.929 -10.258 1.00 59.41 110 ALA A CA 1
ATOM 792 C C . ALA A 1 110 ? -7.573 -6.448 -11.663 1.00 59.41 110 ALA A C 1
ATOM 794 O O . ALA A 1 110 ? -8.452 -7.297 -11.799 1.00 59.41 110 ALA A O 1
ATOM 795 N N . PHE A 1 111 ? -6.897 -5.958 -12.708 1.00 58.03 111 PHE A N 1
ATOM 796 C CA . PHE A 1 111 ? -7.161 -6.318 -14.098 1.00 58.03 111 PHE A CA 1
ATOM 797 C C . PHE A 1 111 ? -6.219 -7.405 -14.641 1.00 58.03 111 PHE A C 1
ATOM 799 O O . PHE A 1 111 ? -6.581 -8.067 -15.617 1.00 58.03 111 PHE A O 1
ATOM 806 N N . GLY A 1 112 ? -5.054 -7.652 -14.023 1.00 55.47 112 GLY A N 1
ATOM 807 C CA . GLY A 1 112 ? -4.149 -8.723 -14.457 1.00 55.47 112 GLY A CA 1
ATOM 808 C C . GLY A 1 112 ? -2.690 -8.624 -13.994 1.00 55.47 112 GLY A C 1
ATOM 809 O O . GLY A 1 112 ? -2.319 -7.754 -13.211 1.00 55.47 112 GLY A O 1
ATOM 810 N N . TYR A 1 113 ? -1.8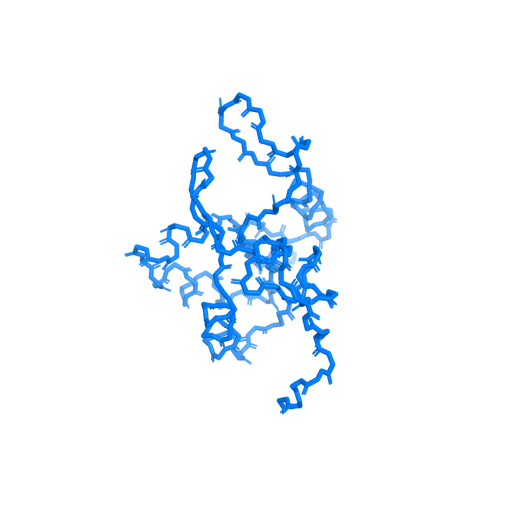59 -9.535 -14.506 1.00 53.75 113 TYR A N 1
ATOM 811 C CA . TYR A 1 113 ? -0.411 -9.648 -14.273 1.00 53.75 113 TYR A CA 1
ATOM 812 C C . TYR A 1 113 ? 0.326 -9.940 -15.587 1.00 53.75 113 TYR A C 1
ATOM 814 O O . TYR A 1 113 ? -0.173 -10.736 -16.377 1.00 53.75 113 TYR A O 1
ATOM 822 N N . ALA A 1 114 ? 1.517 -9.377 -15.824 1.00 49.22 114 ALA A N 1
ATOM 823 C CA . ALA A 1 114 ? 2.346 -9.731 -16.978 1.00 49.22 114 ALA A CA 1
ATOM 824 C C . ALA A 1 114 ? 3.770 -10.153 -16.549 1.00 49.22 114 ALA A C 1
ATOM 826 O O . ALA A 1 114 ? 4.464 -9.400 -15.870 1.00 49.22 114 ALA A O 1
ATOM 827 N N . PRO A 1 115 ? 4.257 -11.335 -16.966 1.00 43.38 115 PRO A N 1
ATOM 828 C CA . PRO A 1 115 ? 5.570 -11.840 -16.560 1.00 43.38 115 PRO A CA 1
ATOM 829 C C . PRO A 1 115 ? 6.770 -11.092 -17.163 1.00 43.38 115 PRO A C 1
ATOM 831 O O . PRO A 1 115 ? 7.899 -11.375 -16.777 1.00 43.38 115 PRO A O 1
ATOM 834 N N . GLY A 1 116 ? 6.562 -10.101 -18.034 1.00 44.88 116 GLY A N 1
ATOM 835 C CA . GLY A 1 116 ? 7.627 -9.278 -18.606 1.00 44.88 116 GLY A CA 1
ATOM 836 C C . GLY A 1 116 ? 7.108 -8.258 -19.616 1.00 44.88 116 GLY A C 1
ATOM 837 O O . GLY A 1 116 ? 5.986 -8.366 -20.117 1.00 44.88 116 GLY A O 1
ATOM 838 N N . TRP A 1 117 ? 7.934 -7.260 -19.941 1.00 33.66 117 TRP A N 1
ATOM 839 C CA . TRP A 1 117 ? 7.639 -6.327 -21.0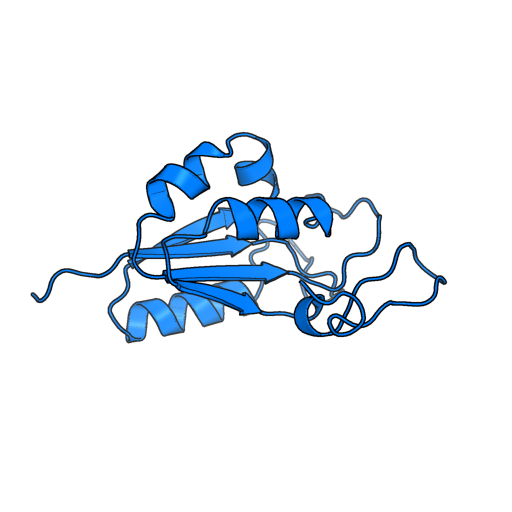30 1.00 33.66 117 TRP A CA 1
ATOM 840 C C . TRP A 1 117 ? 7.646 -7.076 -22.372 1.00 33.66 117 TRP A C 1
ATOM 842 O O . TRP A 1 117 ? 8.654 -7.673 -22.745 1.00 33.66 117 TRP A O 1
ATOM 852 N N . GLY A 1 118 ? 6.518 -7.060 -23.088 1.00 38.78 118 GLY A N 1
ATOM 853 C CA . GLY A 1 118 ? 6.341 -7.784 -24.355 1.00 38.78 118 GLY A CA 1
ATOM 854 C C . GLY A 1 118 ? 5.751 -9.195 -24.228 1.00 38.78 118 GLY A C 1
ATOM 855 O O . GLY A 1 118 ? 5.522 -9.844 -25.249 1.00 38.78 118 GLY A O 1
ATOM 856 N N . GLU A 1 119 ? 5.454 -9.664 -23.013 1.00 48.44 119 GLU A N 1
ATOM 857 C CA . GLU A 1 119 ? 4.805 -10.959 -22.779 1.00 48.44 119 GLU A CA 1
ATOM 858 C C . GLU A 1 119 ? 3.290 -10.814 -22.565 1.00 48.44 119 GLU A C 1
ATOM 860 O O . GLU A 1 119 ? 2.790 -9.761 -22.164 1.00 48.44 119 GLU A O 1
ATOM 865 N N . LYS A 1 120 ? 2.527 -11.875 -22.864 1.00 43.62 120 LYS A N 1
ATOM 866 C CA . LYS A 1 120 ? 1.066 -11.868 -22.694 1.00 43.62 120 LYS A CA 1
ATOM 867 C C . LYS A 1 120 ? 0.707 -11.710 -21.213 1.00 43.62 120 LYS A C 1
ATOM 869 O O . LYS A 1 120 ? 1.126 -12.519 -20.389 1.00 43.62 120 LYS A O 1
ATOM 874 N N . GLY A 1 121 ? -0.102 -10.697 -20.904 1.00 47.84 121 GLY A N 1
ATOM 875 C CA . GLY A 1 121 ? -0.710 -10.541 -19.587 1.00 47.84 121 GLY A CA 1
ATOM 876 C C . GLY A 1 121 ? -1.794 -11.592 -19.328 1.00 47.84 121 GLY A C 1
ATOM 877 O O . GLY A 1 121 ? -2.527 -11.975 -20.240 1.00 47.84 121 GLY A O 1
ATOM 878 N N . TYR A 1 122 ? -1.889 -12.038 -18.081 1.00 54.12 122 TYR A N 1
ATOM 879 C CA . TYR A 1 122 ? -2.920 -12.922 -17.547 1.00 54.12 122 TYR A CA 1
ATOM 880 C C . TYR A 1 122 ? -3.972 -12.093 -16.815 1.00 54.12 122 TYR A C 1
ATOM 882 O O . TYR A 1 122 ? -3.621 -11.163 -16.086 1.00 54.12 122 TYR A O 1
ATOM 890 N N . GLN A 1 123 ? -5.254 -12.417 -16.985 1.00 52.75 123 GLN A N 1
ATOM 891 C CA . GLN A 1 123 ? -6.323 -11.739 -16.252 1.00 52.75 123 GLN A CA 1
ATOM 892 C C . GLN A 1 123 ? -6.498 -12.340 -14.857 1.00 52.75 123 GLN A C 1
ATOM 894 O O . GLN A 1 123 ? -6.343 -13.544 -14.657 1.00 52.75 123 GLN A O 1
ATOM 899 N N . ALA A 1 124 ? -6.892 -11.506 -13.892 1.00 50.16 124 ALA A N 1
ATOM 900 C CA . ALA A 1 124 ? -7.121 -11.915 -12.504 1.00 50.16 124 ALA A CA 1
ATOM 901 C C . ALA A 1 124 ? -8.204 -13.014 -12.335 1.00 50.16 124 ALA A C 1
ATOM 903 O O . ALA A 1 124 ? -8.306 -13.608 -11.268 1.00 50.16 124 ALA A O 1
ATOM 904 N N . GLY A 1 125 ? -8.989 -13.315 -13.380 1.00 43.72 125 GLY A N 1
ATOM 905 C CA . GLY A 1 125 ? -10.012 -14.369 -13.393 1.00 43.72 125 GLY A CA 1
ATOM 906 C C . GLY A 1 125 ? -9.537 -15.771 -13.801 1.00 43.72 125 GLY A C 1
ATOM 907 O O . GLY A 1 125 ? -10.307 -16.721 -13.660 1.00 43.72 125 GLY A O 1
ATOM 908 N N . ASP A 1 126 ? -8.297 -15.929 -14.279 1.00 44.59 126 ASP A N 1
ATOM 909 C CA . ASP A 1 126 ? -7.793 -17.223 -14.779 1.00 44.59 126 ASP A CA 1
ATOM 910 C C . ASP A 1 126 ? -7.239 -18.137 -13.674 1.00 44.59 126 ASP A C 1
ATOM 912 O O . ASP A 1 126 ? -7.061 -19.340 -13.877 1.00 44.59 126 ASP A O 1
ATOM 916 N N . HIS A 1 127 ? -7.035 -17.603 -12.469 1.00 41.34 127 HIS A N 1
ATOM 917 C CA . HIS A 1 127 ? -6.681 -18.378 -11.286 1.00 41.34 127 HIS A CA 1
ATOM 918 C C . HIS A 1 127 ? -7.846 -18.360 -10.301 1.00 41.34 127 HIS A C 1
ATOM 920 O O . HIS A 1 127 ? -7.994 -17.443 -9.499 1.00 41.34 127 HIS A O 1
ATOM 926 N N . ARG A 1 128 ? -8.681 -19.404 -10.363 1.00 27.44 128 ARG A N 1
ATOM 927 C CA . ARG A 1 128 ? -9.616 -19.719 -9.279 1.00 27.44 128 ARG A CA 1
ATOM 928 C C . ARG A 1 128 ? -8.807 -20.037 -8.018 1.00 27.44 128 ARG A C 1
ATOM 930 O O . ARG A 1 128 ? -8.216 -21.112 -7.929 1.00 27.44 128 ARG A O 1
ATOM 937 N N . VAL A 1 129 ? -8.766 -19.078 -7.099 1.00 31.50 129 VAL A N 1
ATOM 938 C CA . VAL A 1 129 ? -8.567 -19.300 -5.659 1.00 31.50 129 VAL A CA 1
ATOM 939 C C . VAL A 1 129 ? -9.878 -19.727 -5.019 1.00 31.50 129 VAL A C 1
ATOM 941 O O . VAL A 1 129 ? -10.937 -19.229 -5.465 1.00 31.50 129 VAL A O 1
#

Secondary structure (DSSP, 8-state):
-PPPEEEEEEE-----GGG-SSSS---HHHHHHHHHHHHTTEEEEEEEHHHHHH-THHHHHHTTSSEEEEE-----S--BTTB-PPPHHHHHHHHHHTSSSEEEEESGGGG-B-SSTTSPPBPTTSS--

Sequence (129 aa):
MPGSTNALIIDGYVDEPACLGVAPYISPYVREVAGVLSERGYTPGYVTIDQVRSDPALVAGQGRGDLVVMIAGLTVPGTYIGGKPATLTEIQQLGTLLREPTTAIGGPIAFGYAPGWGEKGYQAGDHRV

Radius of gyration: 14.8 Å; chains: 1; bounding box: 31×34×45 Å

Foldseek 3Di:
DPPAFEEEEEELDAPDPVQDDDPPTDGPVSVVVCVVCVVVRHDYDYDYPVRCVVPVVVCLVRLVTQEYEYEFYAQEDDDDDPDHGHDPVNVVVSCVSNVPHHYYYDYNVQQFHADHDPGDTDGPPPDDD

Organism: NCBI:txid83986

pLDDT: mean 70.77, std 17.29, range [27.44, 92.5]